Protein 2Z14 (pdb70)

Nearest PDB structures (foldseek):
  2z14-assembly1_A  TM=1.009E+00  e=7.536E-21  Homo sapiens
  2z13-assembly1_A  TM=1.008E+00  e=6.159E-20  Homo sapiens
  6u42-assembly1_6T  TM=8.261E-01  e=2.911E-09  Chlamydomonas reinhardtii
  6u42-assembly1_6Y  TM=8.243E-01  e=5.763E-09  Chlamydomonas reinhardtii
  8glv-assembly1_PF  TM=8.248E-01  e=6.073E-09  Chlamydomonas reinhardtii

Radius of gyration: 15.72 Å; Cα contacts (8 Å, |Δi|>4): 207; chains: 1; bounding box: 54×33×42 Å

Structure (mmCIF, N/CA/C/O backbone):
data_2Z14
#
_entry.id   2Z14
#
_cell.length_a   95.455
_cell.length_b   35.279
_cell.length_c   39.150
_cell.angle_alpha   90.00
_cell.angle_beta   112.64
_cell.angle_gamma   90.00
#
_symmetry.space_group_name_H-M   'C 1 2 1'
#
loop_
_entity.id
_entity.type
_entity.pdbx_description
1 polymer 'EF-hand domain-containing family member C2'
2 water water
#
loop_
_atom_site.group_PDB
_atom_site.id
_atom_site.type_symbol
_atom_site.label_atom_id
_atom_site.label_alt_id
_atom_site.label_comp_id
_atom_site.label_asym_id
_atom_site.label_entity_id
_atom_site.label_seq_id
_atom_site.pdbx_PDB_ins_code
_atom_site.Cartn_x
_atom_site.Cartn_y
_atom_site.Cartn_z
_atom_site.occupancy
_atom_site.B_iso_or_equiv
_atom_site.auth_seq_id
_atom_site.auth_comp_id
_atom_site.auth_asym_id
_atom_site.auth_atom_id
_atom_site.pdbx_PDB_model_num
ATOM 1 N N . SER A 1 6 ? -6.038 3.544 3.769 1.00 21.60 6 SER A N 1
ATOM 2 C CA . SER A 1 6 ? -4.981 3.826 4.783 1.00 21.04 6 SER A CA 1
ATOM 3 C C . SER A 1 6 ? -5.014 2.784 5.894 1.00 20.23 6 SER A C 1
ATOM 4 O O . SER A 1 6 ? -6.024 2.104 6.082 1.00 19.82 6 SER A O 1
ATOM 7 N N . GLY A 1 7 ? -3.907 2.660 6.622 1.00 18.08 7 GLY A N 1
ATOM 8 C CA . GLY A 1 7 ? -3.837 1.701 7.713 1.00 16.08 7 GLY A CA 1
ATOM 9 C C . GLY A 1 7 ? -2.922 0.517 7.453 1.00 14.45 7 GLY A C 1
ATOM 10 O O . GLY A 1 7 ? -2.716 -0.315 8.337 1.00 13.95 7 GLY A O 1
ATOM 11 N N . TRP A 1 8 ? -2.369 0.437 6.248 1.00 13.17 8 TRP A N 1
ATOM 12 C CA . TRP A 1 8 ? -1.481 -0.664 5.886 1.00 12.72 8 TRP A CA 1
ATOM 13 C C . TRP A 1 8 ? -0.251 -0.745 6.783 1.00 11.39 8 TRP A C 1
ATOM 14 O O . TRP A 1 8 ? 0.372 0.271 7.092 1.00 12.37 8 TRP A O 1
ATOM 25 N N . VAL A 1 9 ? 0.093 -1.963 7.191 1.00 9.27 9 VAL A N 1
ATOM 26 C CA . VAL A 1 9 ? 1.244 -2.186 8.057 1.00 8.89 9 VAL A CA 1
ATOM 27 C C . VAL A 1 9 ? 2.538 -2.244 7.260 1.00 8.44 9 VAL A C 1
ATOM 28 O O . VAL A 1 9 ? 2.724 -3.116 6.413 1.00 8.08 9 VAL A O 1
ATOM 32 N N . ALA A 1 10 ? 3.432 -1.307 7.541 1.00 7.32 10 ALA A N 1
ATOM 33 C CA . ALA A 1 10 ? 4.714 -1.255 6.864 1.00 8.57 10 ALA A CA 1
ATOM 34 C C . ALA A 1 10 ? 5.744 -0.667 7.807 1.00 9.03 10 ALA A C 1
ATOM 35 O O . ALA A 1 10 ? 5.501 0.355 8.451 1.00 12.96 10 ALA A O 1
ATOM 37 N N . PHE A 1 11 ? 6.888 -1.331 7.905 1.00 8.88 11 PHE A N 1
ATOM 38 C CA . PHE A 1 11 ? 7.969 -0.857 8.756 1.00 8.12 11 PHE A CA 1
ATOM 39 C C . PHE A 1 11 ? 9.088 -0.466 7.803 1.00 8.41 11 PHE A C 1
ATOM 40 O O . PHE A 1 11 ? 10.170 -1.054 7.789 1.00 7.93 11 PHE A O 1
ATOM 48 N N . ASP A 1 12 ? 8.782 0.546 6.998 1.00 8.80 12 ASP A N 1
ATOM 49 C CA . ASP A 1 12 ? 9.676 1.065 5.977 1.00 11.49 12 ASP A CA 1
ATOM 50 C C . ASP A 1 12 ? 10.413 2.326 6.405 1.00 11.05 12 ASP A C 1
ATOM 51 O O . ASP A 1 12 ? 10.986 3.028 5.573 1.00 13.36 12 ASP A O 1
ATOM 56 N N . LYS A 1 13 ? 10.399 2.610 7.700 1.00 9.64 13 LYS A N 1
ATOM 57 C CA . LYS A 1 13 ? 11.079 3.783 8.227 1.00 9.66 13 LYS A CA 1
ATOM 58 C C . LYS A 1 13 ? 11.866 3.398 9.475 1.00 7.39 13 LYS A C 1
ATOM 59 O O . LYS A 1 13 ? 11.961 4.163 10.433 1.00 7.24 13 LYS A O 1
ATOM 65 N N . GLN A 1 14 ? 12.435 2.198 9.453 1.00 5.96 14 GLN A N 1
ATOM 66 C CA . GLN A 1 14 ? 13.210 1.728 10.589 1.00 4.12 14 GLN A CA 1
ATOM 67 C C . GLN A 1 14 ? 14.476 2.556 10.747 1.00 4.90 14 GLN A C 1
ATOM 68 O O . GLN A 1 14 ? 15.054 3.038 9.772 1.00 7.38 14 GLN A O 1
ATOM 74 N N . VAL A 1 15 ? 14.898 2.723 11.991 1.00 5.26 15 VAL A N 1
ATOM 75 C CA . VAL A 1 15 ? 16.074 3.517 12.294 1.00 6.33 15 VAL A CA 1
ATOM 76 C C . VAL A 1 15 ? 17.348 3.021 11.615 1.00 6.90 15 VAL A C 1
ATOM 77 O O . VAL A 1 15 ? 17.519 1.824 11.374 1.00 6.55 15 VAL A O 1
ATOM 81 N N . LEU A 1 16 ? 18.226 3.963 11.285 1.00 3.75 16 LEU A N 1
ATOM 82 C CA . LEU A 1 16 ? 19.520 3.642 10.696 1.00 5.58 16 LEU A CA 1
ATOM 83 C C . LEU A 1 16 ? 20.463 3.789 11.880 1.00 5.22 16 LEU A C 1
ATOM 84 O O . LEU A 1 16 ? 20.278 4.678 12.713 1.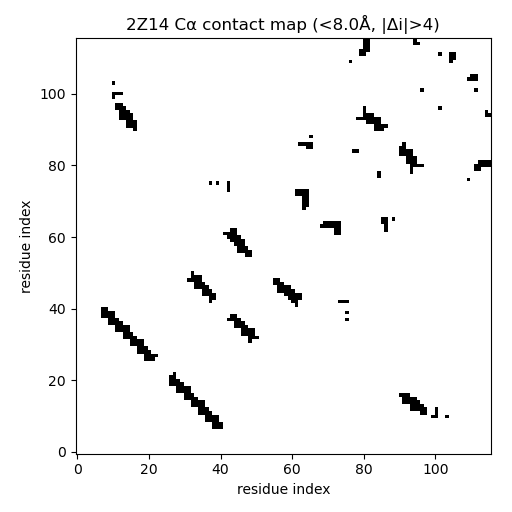00 8.73 16 LEU A O 1
ATOM 89 N N . SER A 1 17 ? 21.467 2.929 11.973 1.00 4.58 17 SER A N 1
ATOM 90 C CA . SER A 1 17 ? 22.379 3.007 13.105 1.00 6.10 17 SER A CA 1
ATOM 91 C C . SER A 1 17 ? 23.834 3.134 12.700 1.00 5.71 17 SER A C 1
ATOM 92 O O . SER A 1 17 ? 24.311 2.426 11.818 1.00 6.97 17 SER A O 1
ATOM 95 N N . PHE A 1 18 ? 24.533 4.050 13.361 1.00 5.43 18 PHE A N 1
ATOM 96 C CA . PHE A 1 18 ? 25.940 4.280 13.082 1.00 4.63 18 PHE A CA 1
ATOM 97 C C . PHE A 1 18 ? 26.762 4.120 14.347 1.00 5.16 18 PHE A C 1
ATOM 98 O O . PHE A 1 18 ? 26.356 4.554 15.424 1.00 7.17 18 PHE A O 1
ATOM 106 N N . ASP A 1 19 ? 27.918 3.485 14.212 1.00 3.73 19 ASP A N 1
ATOM 107 C CA . ASP A 1 19 ? 28.812 3.293 15.340 1.00 4.62 19 ASP A CA 1
ATOM 108 C C . ASP A 1 19 ? 29.776 4.467 15.316 1.00 4.02 19 ASP A C 1
ATOM 109 O O . ASP A 1 19 ? 30.373 4.765 14.282 1.00 6.21 19 ASP A O 1
ATOM 114 N N . ALA A 1 20 ? 29.917 5.142 16.448 1.00 4.67 20 ALA A N 1
ATOM 115 C CA . ALA A 1 20 ? 30.803 6.290 16.523 1.00 3.83 20 ALA A CA 1
ATOM 116 C C . ALA A 1 20 ? 31.570 6.305 17.831 1.00 4.50 20 ALA A C 1
ATOM 117 O O . ALA A 1 20 ? 31.277 5.541 18.752 1.00 5.88 20 ALA A O 1
ATOM 119 N N . TYR A 1 21 ? 32.565 7.178 17.900 1.00 5.96 21 TYR A N 1
ATOM 120 C CA . TYR A 1 21 ? 33.356 7.319 19.111 1.00 5.52 21 TYR A CA 1
ATOM 121 C C . TYR A 1 21 ? 33.764 8.768 19.232 1.00 6.00 21 TYR A C 1
ATOM 122 O O . TYR A 1 21 ? 33.636 9.548 18.292 1.00 4.60 21 TYR A O 1
ATOM 131 N N . LEU A 1 22 ? 34.224 9.133 20.414 1.00 7.33 22 LEU A N 1
ATOM 132 C CA . LEU A 1 22 ? 34.704 10.480 20.643 1.00 7.53 22 LEU A CA 1
ATOM 133 C C . LEU A 1 22 ? 35.699 10.366 21.769 1.00 7.99 22 LEU A C 1
ATOM 134 O O . LEU A 1 22 ? 35.698 9.387 22.517 1.00 8.41 22 LEU A O 1
ATOM 139 N N . GLU A 1 23 ? 36.582 11.343 21.860 1.00 7.69 23 GLU A N 1
ATOM 140 C CA . GLU A 1 23 ? 37.549 11.341 22.928 1.00 7.58 23 GLU A CA 1
ATOM 141 C C . GLU A 1 23 ? 37.095 12.393 23.913 1.00 7.77 23 GLU A C 1
ATOM 142 O O . GLU A 1 23 ? 36.800 13.528 23.532 1.00 8.84 23 GLU A O 1
ATOM 148 N N . GLU A 1 24 ? 36.986 11.997 25.172 1.00 6.22 24 GLU A N 1
ATOM 149 C CA . GLU A 1 24 ? 36.626 12.929 26.221 1.00 7.75 24 GLU A CA 1
ATOM 150 C C . GLU A 1 24 ? 38.002 13.436 26.626 1.00 8.88 24 GLU A C 1
ATOM 151 O O . GLU A 1 24 ? 38.791 12.712 27.231 1.00 7.77 24 GLU A O 1
ATOM 157 N N . GLU A 1 25 ? 38.296 14.669 26.240 1.00 9.22 25 GLU A N 1
ATOM 158 C CA . GLU A 1 25 ? 39.592 15.270 26.505 1.00 10.89 25 GLU A CA 1
ATOM 159 C C . GLU A 1 25 ? 39.529 16.292 27.624 1.00 12.97 25 GLU A C 1
ATOM 160 O O . GLU A 1 25 ? 38.949 17.367 27.467 1.00 13.58 25 GLU A O 1
ATOM 166 N N . VAL A 1 26 ? 40.135 15.944 28.754 1.00 12.70 26 VAL A N 1
ATOM 167 C CA . VAL A 1 26 ? 40.149 16.815 29.919 1.00 14.17 26 VAL A CA 1
ATOM 168 C C . VAL A 1 26 ? 41.468 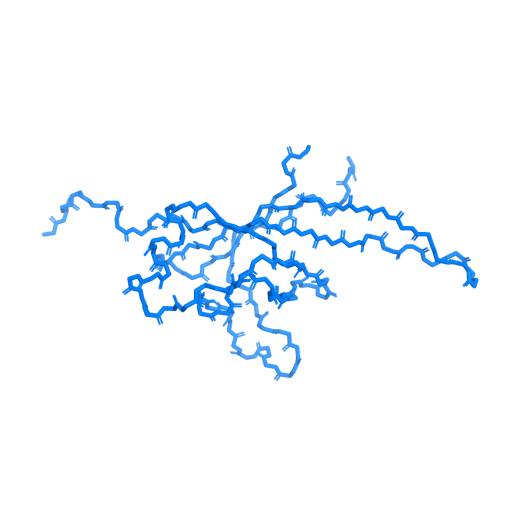17.573 30.019 1.00 15.73 26 VAL A C 1
ATOM 169 O O . VAL A 1 26 ? 42.543 16.979 30.141 1.00 14.73 26 VAL A O 1
ATOM 173 N N . LEU A 1 27 ? 41.372 18.896 29.958 1.00 17.36 27 LEU A N 1
ATOM 174 C CA . LEU A 1 27 ? 42.542 19.755 30.033 1.00 19.41 27 LEU A CA 1
ATOM 175 C C . LEU A 1 27 ? 42.885 20.068 31.482 1.00 20.46 27 LEU A C 1
ATOM 176 O O . LEU A 1 27 ? 42.148 20.778 32.165 1.00 21.16 27 LEU A O 1
ATOM 181 N N . ASP A 1 28 ? 44.002 19.516 31.946 1.00 21.40 28 ASP A N 1
ATOM 182 C CA . ASP A 1 28 ? 44.478 19.732 33.307 1.00 21.96 28 ASP A CA 1
ATOM 183 C C . ASP A 1 28 ? 45.717 20.613 33.192 1.00 21.76 28 ASP A C 1
ATOM 184 O O . ASP A 1 28 ? 46.830 20.112 33.027 1.00 21.08 28 ASP A O 1
ATOM 189 N N . LYS A 1 29 ? 45.511 21.925 33.271 1.00 21.40 29 LYS A N 1
ATOM 190 C CA . LYS A 1 29 ? 46.598 22.891 33.145 1.00 19.61 29 LYS A CA 1
ATOM 191 C C . LYS A 1 29 ? 47.108 22.861 31.706 1.00 19.19 29 LYS A C 1
ATOM 192 O O . LYS A 1 29 ? 46.386 23.245 30.785 1.00 19.68 29 LYS A O 1
ATOM 198 N N . SER A 1 30 ? 48.340 22.405 31.500 1.00 15.90 30 SER A N 1
ATOM 199 C CA . SER A 1 30 ? 48.886 22.342 30.148 1.00 16.29 30 SER A CA 1
ATOM 200 C C . SER A 1 30 ? 48.808 20.920 29.603 1.00 15.50 30 SER A C 1
ATOM 201 O O . SER A 1 30 ? 49.079 20.681 28.427 1.00 16.57 30 SER A O 1
ATOM 204 N N . GLN A 1 31 ? 48.435 19.981 30.465 1.00 15.02 31 GLN A N 1
ATOM 205 C CA . GLN A 1 31 ? 48.337 18.580 30.073 1.00 15.06 31 GLN A CA 1
ATOM 206 C C . GLN A 1 31 ? 46.914 18.163 29.730 1.00 13.80 31 GLN A C 1
ATOM 207 O O . GLN A 1 31 ? 45.965 18.516 30.430 1.00 15.09 31 GLN A O 1
ATOM 213 N N . THR A 1 32 ? 46.768 17.414 28.643 1.00 11.75 32 THR A N 1
ATOM 214 C CA . THR A 1 32 ? 45.457 16.930 28.244 1.00 9.92 32 THR A CA 1
ATOM 215 C C . THR A 1 32 ? 45.425 15.412 28.316 1.00 9.99 32 THR A C 1
ATOM 216 O O . THR A 1 32 ? 46.205 14.728 27.652 1.00 9.70 32 THR A O 1
ATOM 220 N N . ASN A 1 33 ? 44.535 14.897 29.154 1.00 9.96 33 ASN A N 1
ATOM 221 C CA . ASN A 1 33 ? 44.359 13.464 29.305 1.00 9.13 33 ASN A CA 1
ATOM 222 C C . ASN A 1 33 ? 43.065 13.149 28.576 1.00 8.16 33 ASN A C 1
ATOM 223 O O . ASN A 1 33 ? 42.251 14.042 28.344 1.00 8.96 33 ASN A O 1
ATOM 228 N N . TYR A 1 34 ? 42.867 11.892 28.208 1.00 6.48 34 TYR A N 1
ATOM 229 C CA . TYR A 1 34 ? 41.658 11.544 27.485 1.00 5.50 34 TYR A CA 1
ATOM 230 C C . TYR A 1 34 ? 41.284 10.084 27.649 1.00 5.19 34 TYR A C 1
ATOM 231 O O . TYR A 1 34 ? 42.077 9.259 28.106 1.00 5.82 34 TYR A O 1
ATOM 240 N N . ARG A 1 35 ? 40.053 9.780 27.269 1.00 4.28 35 ARG A N 1
ATOM 241 C CA . ARG A 1 35 ? 39.568 8.416 27.272 1.00 5.87 35 ARG A CA 1
ATOM 242 C C . ARG A 1 35 ? 38.662 8.344 26.057 1.00 6.31 35 ARG A C 1
ATOM 243 O O . ARG A 1 35 ? 38.174 9.372 25.580 1.00 6.92 35 ARG A O 1
ATOM 251 N N . ILE A 1 36 ? 38.472 7.147 25.524 1.00 4.56 36 ILE A N 1
ATOM 252 C CA . ILE A 1 36 ? 37.621 6.987 24.354 1.00 4.79 36 ILE A CA 1
ATOM 253 C C . ILE A 1 36 ? 36.265 6.459 24.793 1.00 5.43 36 ILE A C 1
ATOM 254 O O . ILE A 1 36 ? 36.179 5.553 25.621 1.00 6.15 36 ILE A O 1
ATOM 259 N N . ARG A 1 37 ? 35.207 7.048 24.252 1.00 4.08 37 ARG A N 1
ATOM 260 C CA . ARG A 1 37 ? 33.859 6.618 24.582 1.00 5.28 37 ARG A CA 1
ATOM 261 C C . ARG A 1 37 ? 33.165 6.238 23.286 1.00 4.43 37 ARG A C 1
ATOM 262 O O . ARG A 1 37 ? 33.284 6.938 22.277 1.00 6.00 37 ARG A O 1
ATOM 270 N N . TYR A 1 38 ? 32.459 5.114 23.317 1.00 5.93 38 TYR A N 1
ATOM 271 C CA . TYR A 1 38 ? 31.786 4.593 22.138 1.00 6.27 38 TYR A CA 1
ATOM 272 C C . TYR A 1 38 ? 30.282 4.770 22.180 1.00 6.52 38 TYR A C 1
ATOM 273 O O . TYR A 1 38 ? 29.627 4.469 23.183 1.00 7.26 38 TYR A O 1
ATOM 282 N N . TYR A 1 39 ? 29.738 5.249 21.068 1.00 5.09 39 TYR A N 1
ATOM 283 C CA . TYR A 1 39 ? 28.315 5.503 20.969 1.00 4.60 39 TYR A CA 1
ATOM 284 C C . TYR A 1 39 ? 27.655 4.895 19.750 1.00 6.81 39 TYR A C 1
ATOM 285 O O . TYR A 1 39 ? 28.299 4.602 18.742 1.00 6.81 39 TYR A O 1
ATOM 294 N N . LYS A 1 40 ? 26.349 4.711 19.871 1.00 6.25 40 LYS A N 1
ATOM 295 C CA . LYS A 1 40 ? 25.534 4.225 18.777 1.00 6.33 40 LYS A CA 1
ATOM 296 C C . LYS A 1 40 ? 24.667 5.433 18.436 1.00 6.30 40 LYS A C 1
ATOM 297 O O . LYS A 1 40 ? 24.000 5.997 19.310 1.00 6.26 40 LYS A O 1
ATOM 303 N N . ILE A 1 41 ? 24.712 5.863 17.181 1.00 4.25 41 ILE A N 1
ATOM 304 C CA . ILE A 1 41 ? 23.907 6.993 16.748 1.00 4.20 41 ILE A CA 1
ATOM 305 C C . ILE A 1 41 ? 22.758 6.446 15.920 1.00 4.84 41 ILE A C 1
ATOM 306 O O . ILE A 1 41 ? 22.967 5.717 14.947 1.00 4.99 41 ILE A O 1
ATOM 311 N N . TYR A 1 42 ? 21.542 6.791 16.321 1.00 3.52 42 TYR A N 1
ATOM 312 C CA . TYR A 1 42 ? 20.349 6.349 15.613 1.00 5.49 42 TYR A CA 1
ATOM 313 C C . TYR A 1 42 ? 19.755 7.509 14.826 1.00 4.20 42 TYR A C 1
ATOM 314 O O . TYR A 1 42 ? 19.620 8.612 15.356 1.00 4.72 42 TYR A O 1
ATOM 323 N N . PHE A 1 43 ? 19.410 7.267 13.564 1.00 2.08 43 PHE A N 1
ATOM 324 C CA . PHE A 1 43 ? 18.760 8.290 12.755 1.00 4.10 43 PHE A CA 1
ATOM 325 C C . PHE A 1 43 ? 17.401 7.723 12.339 1.00 4.45 43 PHE A C 1
ATOM 326 O O . PHE A 1 43 ? 17.324 6.640 11.751 1.00 5.03 43 PHE A O 1
ATOM 334 N N . TYR A 1 44 ? 16.336 8.456 12.650 1.00 3.13 44 TYR A N 1
ATOM 335 C CA . TYR A 1 44 ? 14.976 8.025 12.334 1.00 4.65 44 TYR A CA 1
ATOM 336 C C . TYR A 1 44 ? 14.442 8.707 11.076 1.00 3.94 44 TYR A C 1
ATOM 337 O O . TYR A 1 44 ? 14.111 9.889 11.102 1.00 4.86 44 TYR A O 1
ATOM 346 N N . PRO A 1 45 ? 14.327 7.962 9.965 1.00 6.32 45 PRO A N 1
ATOM 347 C CA . PRO A 1 45 ? 13.830 8.535 8.706 1.00 7.68 45 PRO A CA 1
ATOM 348 C C . PRO A 1 45 ? 12.409 9.099 8.728 1.00 9.84 45 PRO A C 1
ATOM 349 O O . PRO A 1 45 ? 12.064 9.956 7.915 1.00 11.10 45 PRO A O 1
ATOM 353 N N . GLU A 1 46 ? 11.578 8.613 9.641 1.00 10.29 46 GLU A N 1
ATOM 354 C CA . GLU A 1 46 ? 10.199 9.081 9.706 1.00 12.10 46 GLU A CA 1
ATOM 355 C C . GLU A 1 46 ? 10.066 10.566 10.025 1.00 10.65 46 GLU A C 1
ATOM 356 O O . GLU A 1 46 ? 9.272 11.271 9.400 1.00 11.87 46 GLU A O 1
ATOM 362 N N . ASP A 1 47 ? 10.848 11.041 10.988 1.00 9.68 47 ASP A N 1
ATOM 363 C CA . ASP A 1 47 ? 10.782 12.441 11.391 1.00 8.76 47 ASP A CA 1
ATOM 364 C C . ASP A 1 47 ? 12.137 13.141 11.430 1.00 6.94 47 ASP A C 1
ATOM 365 O O . ASP A 1 47 ? 12.249 14.250 11.953 1.00 7.07 47 ASP A O 1
ATOM 370 N N . ASP A 1 48 ? 13.156 12.490 10.877 1.00 6.25 48 ASP A N 1
ATOM 371 C CA . ASP A 1 48 ? 14.504 13.046 10.833 1.00 7.24 48 ASP A CA 1
ATOM 372 C C . ASP A 1 48 ? 15.074 13.386 12.203 1.00 5.74 48 ASP A C 1
ATOM 373 O O . ASP A 1 48 ? 15.805 14.366 12.357 1.00 8.87 48 ASP A O 1
ATOM 378 N N . THR A 1 49 ? 14.738 12.576 13.199 1.00 4.03 49 THR A N 1
ATOM 379 C CA . THR A 1 49 ? 15.249 12.791 14.544 1.00 4.37 49 THR A CA 1
ATOM 380 C C . THR A 1 49 ? 16.482 11.919 14.750 1.00 4.21 49 THR A C 1
ATOM 381 O O . THR A 1 49 ? 16.702 10.949 14.022 1.00 4.93 49 THR A O 1
ATOM 385 N N . ILE A 1 50 ? 17.285 12.280 15.741 1.00 3.33 50 ILE A N 1
ATOM 386 C CA . ILE A 1 50 ? 18.513 11.564 16.048 1.00 3.50 50 ILE A CA 1
ATOM 387 C C . ILE A 1 50 ? 18.542 11.248 17.529 1.00 4.29 50 ILE A C 1
ATOM 388 O O . ILE A 1 50 ? 17.992 11.990 18.337 1.00 2.98 50 ILE A O 1
ATOM 393 N N . GLN A 1 51 ? 19.180 10.138 17.874 1.00 4.73 51 GLN A N 1
ATOM 394 C CA . GLN A 1 51 ? 19.305 9.733 19.263 1.00 4.82 51 GLN A CA 1
ATOM 395 C C . GLN A 1 51 ? 20.686 9.112 19.408 1.00 4.74 51 GLN A C 1
ATOM 396 O O . GLN A 1 51 ? 21.180 8.467 18.487 1.00 4.62 51 GLN A O 1
ATOM 402 N N . VAL A 1 52 ? 21.322 9.332 20.552 1.00 3.22 52 VAL A N 1
ATOM 403 C CA . VAL A 1 52 ? 22.657 8.801 20.783 1.00 3.86 52 VAL A CA 1
ATOM 404 C C . VAL A 1 52 ? 22.710 8.103 22.131 1.00 5.25 52 VAL A C 1
ATOM 405 O O . VAL A 1 52 ? 22.189 8.616 23.122 1.00 5.95 52 VAL A O 1
ATOM 409 N N . ASN A 1 53 ? 23.331 6.932 22.174 1.00 6.78 53 ASN A N 1
ATOM 410 C CA . ASN A 1 53 ? 23.441 6.212 23.433 1.00 6.97 53 ASN A CA 1
ATOM 411 C C . ASN A 1 53 ? 24.782 5.498 23.520 1.00 7.19 53 ASN A C 1
ATOM 412 O O . ASN A 1 53 ? 25.331 5.062 22.511 1.00 8.49 53 ASN A O 1
ATOM 417 N N . GLU A 1 54 ? 25.304 5.404 24.737 1.00 5.79 54 GLU A N 1
ATOM 418 C CA . GLU A 1 54 ? 26.577 4.746 25.009 1.00 7.51 54 GLU A CA 1
ATOM 419 C C . GLU A 1 54 ? 26.254 3.328 25.490 1.00 9.35 54 GLU A C 1
ATOM 420 O O . GLU A 1 54 ? 25.861 3.131 26.636 1.00 9.91 54 GLU A O 1
ATOM 426 N N . PRO A 1 55 ? 26.404 2.323 24.608 1.00 11.23 55 PRO A N 1
ATOM 427 C CA . PRO A 1 55 ? 26.127 0.913 24.917 1.00 14.39 55 PRO A CA 1
ATOM 428 C C . PRO A 1 55 ? 26.697 0.394 26.235 1.00 16.50 55 PRO A C 1
ATOM 429 O O . PRO A 1 55 ? 26.043 -0.381 26.935 1.00 16.02 55 PRO A O 1
ATOM 433 N N . GLU A 1 56 ? 27.914 0.813 26.561 1.00 18.49 56 GLU A N 1
ATOM 434 C CA . GLU A 1 56 ? 28.569 0.389 27.794 1.00 22.06 56 GLU A CA 1
ATOM 435 C C . GLU A 1 56 ? 27.705 0.743 28.999 1.00 22.89 56 GLU A C 1
ATOM 436 O O . GLU A 1 56 ? 27.007 1.758 28.990 1.00 23.75 56 GLU A O 1
ATOM 442 N N . LEU A 1 62 ? 24.930 9.160 38.194 1.00 22.27 62 LEU A N 1
ATOM 443 C CA . LEU A 1 62 ? 25.453 10.509 38.017 1.00 20.66 62 LEU A CA 1
ATOM 444 C C . LEU A 1 62 ? 26.329 10.623 36.775 1.00 19.82 62 LEU A C 1
ATOM 445 O O . LEU A 1 62 ? 26.728 11.720 36.391 1.00 20.38 62 LEU A O 1
ATOM 450 N N . LEU A 1 63 ? 26.626 9.489 36.148 1.00 18.66 63 LEU A N 1
ATOM 451 C CA . LEU A 1 63 ? 27.462 9.468 34.951 1.00 17.35 63 LEU A CA 1
ATOM 452 C C . LEU A 1 63 ? 26.930 10.432 33.891 1.00 14.77 63 LEU A C 1
ATOM 453 O O . LEU A 1 63 ? 25.768 10.348 33.501 1.00 14.54 63 LEU A O 1
ATOM 458 N N . GLN A 1 64 ? 27.780 11.345 33.429 1.00 12.48 64 GLN A N 1
ATOM 459 C CA . GLN A 1 64 ? 27.370 12.314 32.415 1.00 11.63 64 GLN A CA 1
ATOM 460 C C . GLN A 1 64 ? 27.854 11.947 31.020 1.00 9.43 64 GLN A C 1
ATOM 461 O O . GLN A 1 64 ? 28.816 11.198 30.865 1.00 9.50 64 GLN A O 1
ATOM 467 N N . GLY A 1 65 ? 27.168 12.491 30.017 1.00 7.86 65 GLY A N 1
ATOM 468 C CA . GLY A 1 65 ? 27.524 12.273 28.626 1.00 7.52 65 GLY A CA 1
ATOM 469 C C . GLY A 1 65 ? 27.229 10.917 28.017 1.00 7.00 65 GLY A C 1
ATOM 470 O O . GLY A 1 65 ? 27.819 10.561 26.994 1.00 8.71 65 GLY A O 1
ATOM 471 N N . THR A 1 66 ? 26.308 10.166 28.613 1.00 6.16 66 THR A N 1
ATOM 472 C CA . THR A 1 66 ? 25.985 8.838 28.101 1.00 5.23 66 THR A CA 1
ATOM 473 C C . THR A 1 66 ? 24.881 8.801 27.052 1.00 5.93 66 THR A C 1
ATOM 474 O O . THR A 1 66 ? 24.686 7.777 26.397 1.00 7.28 66 THR A O 1
ATOM 478 N N . SER A 1 67 ? 24.157 9.902 26.881 1.00 6.55 67 SER A N 1
ATOM 479 C CA . SER A 1 67 ? 23.071 9.887 25.916 1.00 6.08 67 SER A CA 1
ATOM 480 C C . SER A 1 67 ? 22.575 11.250 25.468 1.00 5.82 67 SER A C 1
ATOM 481 O O . SER A 1 67 ? 22.777 12.260 26.138 1.00 6.57 67 SER A O 1
ATOM 484 N N . ILE A 1 68 ? 21.927 11.242 24.309 1.00 4.36 68 ILE A N 1
ATOM 485 C CA . ILE A 1 68 ? 21.299 12.418 23.725 1.00 3.98 68 ILE A CA 1
ATOM 486 C C . ILE A 1 68 ? 19.920 11.897 23.339 1.00 3.74 68 ILE A C 1
ATOM 487 O O . ILE A 1 68 ? 19.798 1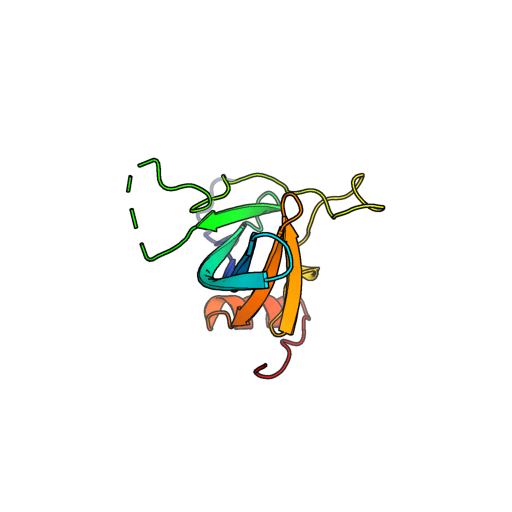0.880 22.650 1.00 3.69 68 ILE A O 1
ATOM 492 N N . ARG A 1 69 ? 18.884 12.578 23.813 1.00 3.73 69 ARG A N 1
ATOM 493 C CA . ARG A 1 69 ? 17.510 12.166 23.556 1.00 4.07 69 ARG A CA 1
ATOM 494 C C . ARG A 1 69 ? 17.113 12.279 22.093 1.00 3.64 69 ARG A C 1
ATOM 495 O O . ARG A 1 69 ? 17.739 13.004 21.320 1.00 4.05 69 ARG A O 1
ATOM 503 N N . ARG A 1 70 ? 16.066 11.553 21.720 1.00 4.91 70 ARG A N 1
ATOM 504 C CA . ARG A 1 70 ? 15.578 11.583 20.351 1.00 4.98 70 ARG A CA 1
ATOM 505 C C . ARG A 1 70 ? 14.963 12.943 20.019 1.00 5.74 70 ARG A C 1
ATOM 506 O O . ARG A 1 70 ? 14.006 13.383 20.660 1.00 7.08 70 ARG A O 1
ATOM 514 N N . HIS A 1 71 ? 15.538 13.612 19.025 1.00 5.14 71 HIS A N 1
ATOM 515 C CA . HIS A 1 71 ? 15.049 14.909 18.569 1.00 4.83 71 HIS A CA 1
ATOM 516 C C . HIS A 1 71 ? 15.833 15.338 17.336 1.00 4.36 71 HIS A C 1
ATOM 517 O O . HIS A 1 71 ? 16.862 14.744 17.019 1.00 5.80 71 HIS A O 1
ATOM 524 N N . ARG A 1 72 ? 15.342 16.349 16.623 1.00 5.91 72 ARG A N 1
ATOM 525 C CA . ARG A 1 72 ? 16.069 16.832 15.453 1.00 5.08 72 ARG A CA 1
ATOM 526 C C . ARG A 1 72 ? 17.217 17.683 15.980 1.00 5.80 72 ARG A C 1
ATOM 527 O O . ARG A 1 72 ? 17.026 18.543 16.848 1.00 6.39 72 ARG A O 1
ATOM 535 N N . ILE A 1 73 ? 18.415 17.438 15.468 1.00 4.44 73 ILE A N 1
ATOM 536 C CA . ILE A 1 73 ? 19.583 18.168 15.930 1.00 3.15 73 ILE A CA 1
ATOM 537 C C . ILE A 1 73 ? 20.079 19.165 14.893 1.00 3.73 73 ILE A C 1
ATOM 538 O O . ILE A 1 73 ? 20.300 18.812 13.736 1.00 5.58 73 ILE A O 1
ATOM 543 N N . THR A 1 74 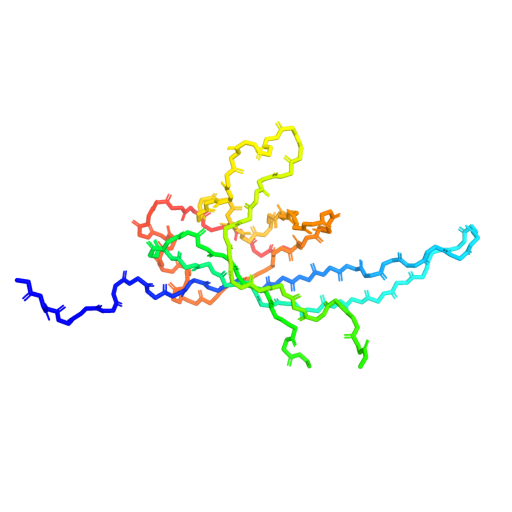? 20.243 20.416 15.307 1.00 2.79 74 THR A N 1
ATOM 544 C CA . THR A 1 74 ? 20.711 21.444 14.389 1.00 3.16 74 THR A CA 1
ATOM 545 C C . THR A 1 74 ? 22.155 21.231 13.957 1.00 3.90 74 THR A C 1
ATOM 546 O O . THR A 1 74 ? 22.973 20.696 14.710 1.00 5.13 74 THR A O 1
ATOM 550 N N . LEU A 1 75 ? 22.452 21.628 12.723 1.00 4.84 75 LEU A N 1
ATOM 551 C CA . LEU A 1 75 ? 23.814 21.530 12.218 1.00 4.47 75 LEU A CA 1
ATOM 552 C C . LEU A 1 75 ? 24.617 22.524 13.050 1.00 5.75 75 LEU A C 1
ATOM 553 O O . LEU A 1 75 ? 24.060 23.464 13.618 1.00 5.59 75 LEU A O 1
ATOM 558 N N . PRO A 1 76 ? 25.935 22.325 13.151 1.00 5.31 76 PRO A N 1
ATOM 559 C CA . PRO A 1 76 ? 26.715 23.275 13.946 1.00 6.27 76 PRO A CA 1
ATOM 560 C C . PRO A 1 76 ? 26.839 24.622 13.235 1.00 6.67 76 PRO A C 1
ATOM 561 O O . PRO A 1 76 ? 26.527 24.742 12.049 1.00 5.94 76 PRO A O 1
ATOM 565 N N . PRO A 1 77 ? 27.269 25.662 13.961 1.00 8.35 77 PRO A N 1
ATOM 566 C CA . PRO A 1 77 ? 27.417 26.975 13.332 1.00 8.12 77 PRO A CA 1
ATOM 567 C C . PRO A 1 77 ? 28.309 26.829 12.102 1.00 9.81 77 PRO A C 1
ATOM 568 O O . PRO A 1 77 ? 29.243 26.021 12.094 1.00 10.11 77 PRO A O 1
ATOM 572 N N . PRO A 1 78 ? 28.070 27.643 11.065 1.00 9.59 78 PRO A N 1
ATOM 573 C CA . PRO A 1 78 ? 27.045 28.686 10.959 1.00 10.46 78 PRO A CA 1
ATOM 574 C C . PRO A 1 78 ? 25.711 28.233 10.370 1.00 7.92 78 PRO A C 1
ATOM 575 O O . PRO A 1 78 ? 24.931 29.066 9.909 1.00 7.55 78 PRO A O 1
ATOM 579 N N . ASP A 1 79 ? 25.435 26.933 10.395 1.00 6.93 79 ASP A N 1
ATOM 580 C CA . ASP A 1 79 ? 24.200 26.417 9.805 1.00 6.61 79 ASP A CA 1
ATOM 581 C C . ASP A 1 79 ? 23.126 25.972 10.793 1.00 6.85 79 ASP A C 1
ATOM 582 O O . ASP A 1 79 ? 22.367 25.047 10.504 1.00 6.35 79 ASP A O 1
ATOM 587 N N . GLU A 1 80 ? 23.033 26.645 11.936 1.00 5.34 80 GLU A N 1
ATOM 588 C CA . GLU A 1 80 ? 22.053 26.262 12.947 1.00 5.72 80 GLU A CA 1
ATOM 589 C C . GLU A 1 80 ? 20.596 26.493 12.563 1.00 6.20 80 GLU A C 1
ATOM 590 O O . GLU A 1 80 ? 19.690 26.178 13.338 1.00 8.44 80 GLU A O 1
ATOM 596 N N . ASP A 1 81 ? 20.362 27.034 11.371 1.00 5.34 81 ASP A N 1
ATOM 597 C CA . ASP A 1 81 ? 18.997 27.254 10.903 1.00 7.37 81 ASP A CA 1
ATOM 598 C C . ASP A 1 81 ? 18.498 25.968 10.242 1.00 8.29 81 ASP A C 1
ATOM 599 O O . AS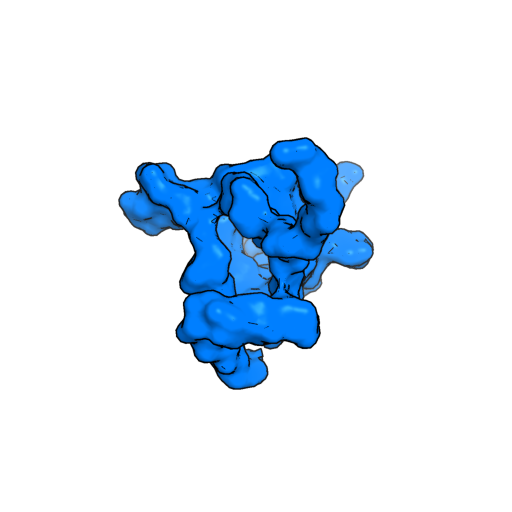P A 1 81 ? 17.320 25.847 9.898 1.00 10.06 81 ASP A O 1
ATOM 604 N N . GLN A 1 82 ? 19.409 25.009 10.083 1.00 7.16 82 GLN A N 1
ATOM 605 C CA . GLN A 1 82 ? 19.105 23.718 9.471 1.00 8.00 82 GLN A CA 1
ATOM 606 C C . GLN A 1 82 ? 19.351 22.559 10.424 1.00 6.58 82 GLN A C 1
ATOM 607 O O . GLN A 1 82 ? 20.098 22.682 11.393 1.00 7.43 82 GLN A O 1
ATOM 613 N N . PHE A 1 83 ? 18.746 21.420 10.104 1.00 7.00 83 PHE A N 1
ATOM 614 C CA . PHE A 1 83 ? 18.890 20.207 10.903 1.00 5.98 83 PHE A CA 1
ATOM 615 C C . PHE A 1 83 ? 19.683 19.145 10.150 1.00 6.46 83 PHE A C 1
ATOM 616 O O . PHE A 1 83 ? 19.770 19.164 8.923 1.00 5.99 83 PHE A O 1
ATOM 624 N N . TYR A 1 84 ? 20.254 18.214 10.900 1.00 6.23 84 TYR A N 1
ATOM 625 C CA . TYR A 1 84 ? 20.999 17.116 10.311 1.00 5.16 84 TYR A CA 1
ATOM 626 C C . TYR A 1 84 ? 20.028 16.231 9.539 1.00 4.84 84 TYR A C 1
ATOM 627 O O . TYR A 1 84 ? 18.892 16.024 9.973 1.00 5.25 84 TYR A O 1
ATOM 636 N N . THR A 1 85 ? 20.470 15.733 8.388 1.00 2.17 85 THR A N 1
ATOM 637 C CA . THR A 1 85 ? 19.658 14.837 7.569 1.00 3.10 85 THR A CA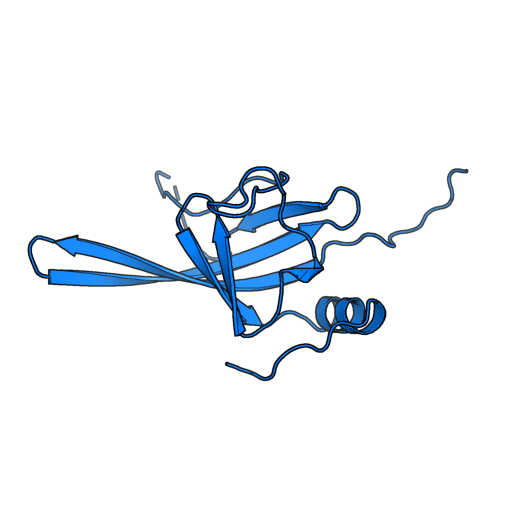 1
ATOM 638 C C . THR A 1 85 ? 20.416 13.522 7.457 1.00 3.07 85 THR A C 1
ATOM 639 O O . THR A 1 85 ? 21.580 13.438 7.843 1.00 3.17 85 THR A O 1
ATOM 643 N N . VAL A 1 86 ? 19.765 12.495 6.926 1.00 4.97 86 VAL A N 1
ATOM 644 C CA . VAL A 1 86 ? 20.414 11.198 6.793 1.00 5.19 86 VAL A CA 1
ATOM 645 C C . VAL A 1 86 ? 21.628 11.279 5.863 1.00 5.09 86 VAL A C 1
ATOM 646 O O . VAL A 1 86 ? 22.568 10.491 5.989 1.00 4.83 86 VAL A O 1
ATOM 650 N N . TYR A 1 87 ? 21.614 12.256 4.956 1.00 5.07 87 TYR A N 1
ATOM 651 C CA . TYR A 1 87 ? 22.700 12.448 3.996 1.00 4.76 87 TYR A CA 1
ATOM 652 C C . TYR A 1 87 ? 23.982 13.012 4.611 1.00 5.23 87 TYR A C 1
ATOM 653 O O . TYR A 1 87 ? 25.014 13.091 3.942 1.00 5.60 87 TYR A O 1
ATOM 662 N N . HIS A 1 88 ? 23.921 13.394 5.884 1.00 4.53 88 HIS A N 1
ATOM 663 C CA . HIS A 1 88 ? 25.094 13.926 6.576 1.00 4.96 88 HIS A CA 1
ATOM 664 C C . HIS A 1 88 ? 25.878 12.820 7.280 1.00 5.62 88 HIS A C 1
ATOM 665 O O . HIS A 1 88 ? 26.924 13.078 7.879 1.00 5.96 88 HIS A O 1
ATOM 672 N N . PHE A 1 89 ? 25.378 11.589 7.209 1.00 4.47 89 PHE A N 1
ATOM 673 C CA . PHE A 1 89 ? 26.036 10.478 7.885 1.00 4.62 89 PHE A CA 1
ATOM 674 C C . PHE A 1 89 ? 26.733 9.488 6.970 1.00 4.60 89 PHE A C 1
ATOM 675 O O . PHE A 1 89 ? 26.168 9.040 5.977 1.00 7.06 89 PHE A O 1
ATOM 683 N N . ASN A 1 90 ? 27.967 9.146 7.323 1.00 4.86 90 ASN A N 1
ATOM 684 C CA . ASN A 1 90 ? 28.736 8.185 6.551 1.00 4.10 90 ASN A CA 1
ATOM 685 C 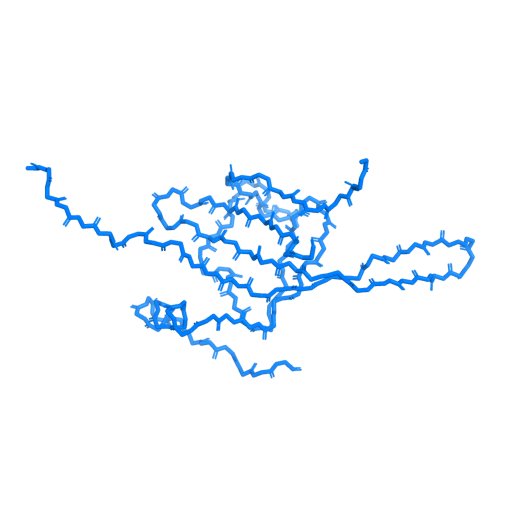C . ASN A 1 90 ? 29.925 7.726 7.378 1.00 4.80 90 ASN A C 1
ATOM 686 O O . ASN A 1 90 ? 30.303 8.369 8.362 1.00 4.84 90 ASN A O 1
ATOM 691 N N . VAL A 1 91 ? 30.498 6.596 6.992 1.00 4.41 91 VAL A N 1
ATOM 692 C CA . VAL A 1 91 ? 31.673 6.084 7.669 1.00 5.59 91 VAL A CA 1
ATOM 693 C C . VAL A 1 91 ? 32.789 7.069 7.326 1.00 5.62 91 VAL A C 1
ATOM 694 O O . VAL A 1 91 ? 32.884 7.528 6.187 1.00 6.41 91 VAL A O 1
ATOM 698 N N . GLY A 1 92 ? 33.616 7.416 8.307 1.00 5.43 92 GLY A N 1
ATOM 699 C CA . GLY A 1 92 ? 34.700 8.348 8.047 1.00 6.26 92 GLY A CA 1
ATOM 700 C C . GLY A 1 92 ? 34.263 9.800 8.009 1.00 5.99 92 GLY A C 1
ATOM 701 O O . GLY A 1 92 ? 34.978 10.658 7.491 1.00 8.35 92 GLY A O 1
ATOM 702 N N . THR A 1 93 ? 33.079 10.076 8.545 1.00 5.21 93 THR A N 1
ATOM 703 C CA . THR A 1 93 ? 32.559 11.437 8.590 1.00 6.37 93 THR A CA 1
ATOM 704 C C . THR A 1 93 ? 32.373 11.837 10.046 1.00 5.01 93 THR A C 1
ATOM 705 O O . THR A 1 93 ? 32.099 10.991 10.899 1.00 7.28 93 THR A O 1
ATOM 709 N N . GLU A 1 94 ? 32.538 13.123 10.336 1.00 4.92 94 GLU A N 1
ATOM 710 C CA . GLU A 1 94 ? 32.359 13.607 11.697 1.00 6.28 94 GLU A CA 1
ATOM 711 C C . GLU A 1 94 ? 31.068 14.402 11.770 1.00 6.38 94 GLU A C 1
ATOM 712 O O . GLU A 1 94 ? 30.695 15.086 10.816 1.00 7.13 94 GLU A O 1
ATOM 718 N N . VAL A 1 95 ? 30.371 14.283 12.892 1.00 5.30 95 VAL A N 1
ATOM 719 C CA . VAL A 1 95 ? 29.149 15.040 13.110 1.00 5.21 95 VAL A CA 1
ATOM 720 C C . VAL A 1 95 ? 29.318 15.711 14.463 1.00 6.30 95 VAL A C 1
ATOM 721 O O . VAL A 1 95 ? 30.006 15.189 15.348 1.00 7.46 95 VAL A O 1
ATOM 725 N N . VAL A 1 96 ? 28.701 16.875 14.621 1.00 5.70 96 VAL A N 1
ATOM 726 C CA . VAL A 1 96 ? 28.819 17.627 15.857 1.00 5.12 96 VAL A CA 1
ATOM 727 C C . VAL A 1 96 ? 27.464 17.837 16.508 1.00 5.55 96 VAL A C 1
ATOM 728 O O . VAL A 1 96 ? 26.575 18.447 15.918 1.00 4.17 96 VAL A O 1
ATOM 732 N N . PHE A 1 97 ? 27.317 17.313 17.721 1.00 3.77 97 PHE A N 1
ATOM 733 C CA . PHE A 1 97 ? 26.084 17.446 18.487 1.00 4.06 97 PHE A CA 1
ATOM 734 C C . PHE A 1 97 ? 26.426 18.185 19.782 1.00 4.84 97 PHE A C 1
ATOM 735 O O . PHE A 1 97 ? 27.319 17.768 20.523 1.00 4.04 97 PHE A O 1
ATOM 743 N N . TYR A 1 98 ? 25.717 19.276 20.053 1.00 4.30 98 TYR A N 1
ATOM 744 C CA . TYR A 1 98 ? 25.953 20.059 21.260 1.00 4.32 98 TYR A CA 1
ATOM 745 C C . TYR A 1 98 ? 27.430 20.356 21.499 1.00 4.72 98 TYR A C 1
ATOM 746 O O . TYR A 1 98 ? 27.934 20.238 22.620 1.00 6.62 98 TYR A O 1
ATOM 755 N N . GLY A 1 99 ? 28.119 20.738 20.427 1.00 5.20 99 GLY A N 1
ATOM 756 C CA . GLY A 1 99 ? 29.525 21.088 20.521 1.00 6.02 99 GLY A CA 1
ATOM 757 C C . GLY A 1 99 ? 30.525 19.951 20.575 1.00 5.89 99 GLY A C 1
ATOM 758 O O . GLY A 1 99 ? 31.733 20.194 20.548 1.00 7.45 99 GLY A O 1
ATOM 759 N N . ARG A 1 100 ? 30.043 18.715 20.653 1.00 5.53 100 ARG A N 1
ATOM 760 C CA . ARG A 1 100 ? 30.943 17.569 20.713 1.00 6.24 100 ARG A CA 1
ATOM 761 C C . ARG A 1 100 ? 31.046 16.858 19.370 1.00 5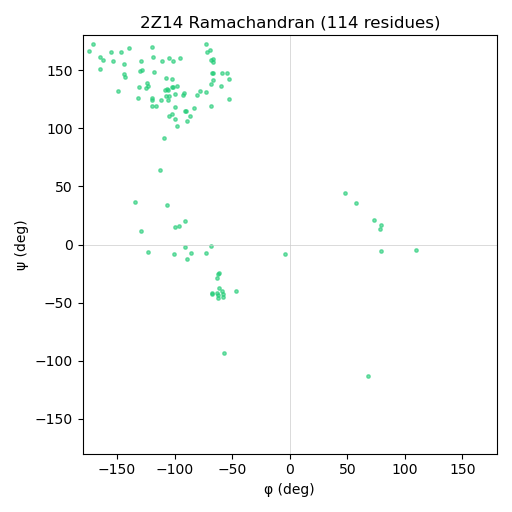.89 100 ARG A C 1
ATOM 762 O O . ARG A 1 100 ? 30.044 16.626 18.691 1.00 5.78 100 ARG A O 1
ATOM 770 N N . THR A 1 101 ? 32.274 16.519 18.997 1.00 6.52 101 THR A N 1
ATOM 771 C CA . THR A 1 101 ? 32.552 15.864 17.724 1.00 6.98 101 THR A CA 1
ATOM 772 C C . THR A 1 101 ? 32.527 14.341 17.782 1.00 6.48 101 THR A C 1
ATOM 773 O O . THR A 1 101 ? 33.359 13.718 18.445 1.00 8.41 101 THR A O 1
ATOM 777 N N . PHE A 1 102 ? 31.564 13.749 17.083 1.00 5.02 102 PHE A N 1
ATOM 778 C CA . PHE A 1 102 ? 31.438 12.298 17.028 1.00 5.14 102 PHE A CA 1
ATOM 779 C C . PHE A 1 102 ? 32.049 11.799 15.727 1.00 5.17 102 PHE A C 1
ATOM 780 O O . PHE A 1 102 ? 31.733 12.302 14.647 1.00 4.04 102 PHE A O 1
ATOM 788 N N . LYS A 1 103 ? 32.924 10.808 15.835 1.00 3.76 103 LYS A N 1
ATOM 789 C CA . LYS A 1 103 ? 33.578 10.231 14.667 1.00 4.23 103 LYS A CA 1
ATOM 790 C C . LYS A 1 103 ? 32.923 8.896 14.318 1.00 3.95 103 LYS A C 1
ATOM 791 O O . LYS A 1 103 ? 33.019 7.927 15.071 1.00 5.23 103 LYS A O 1
ATOM 797 N N . ILE A 1 104 ? 32.237 8.862 13.179 1.00 2.84 104 ILE A N 1
ATOM 798 C CA . ILE A 1 104 ? 31.551 7.652 12.730 1.00 2.76 104 ILE A CA 1
ATOM 799 C C . ILE A 1 104 ? 32.562 6.716 12.086 1.00 3.10 104 ILE A C 1
ATOM 800 O O . ILE A 1 104 ? 33.307 7.121 11.194 1.00 4.18 104 ILE A O 1
ATOM 805 N N . TYR A 1 105 ? 32.581 5.463 12.529 1.00 3.51 105 TYR A N 1
ATOM 806 C CA . TYR A 1 105 ? 33.534 4.502 11.993 1.00 4.02 105 TYR A CA 1
ATOM 807 C C . TYR A 1 105 ? 32.921 3.241 11.402 1.00 4.67 105 TYR A C 1
ATOM 808 O O . TYR A 1 105 ? 33.625 2.432 10.809 1.00 5.55 105 TYR A O 1
ATOM 817 N N . ASP A 1 106 ? 31.612 3.069 11.548 1.00 5.14 106 ASP A N 1
ATOM 818 C CA . ASP A 1 106 ? 30.972 1.882 10.998 1.00 5.29 106 ASP A CA 1
ATOM 819 C C . ASP A 1 106 ? 29.454 2.001 11.087 1.00 5.42 106 ASP A C 1
ATOM 820 O O . ASP A 1 106 ? 28.925 2.951 11.663 1.00 5.97 106 ASP A O 1
ATOM 825 N N . CYS A 1 107 ? 28.768 1.046 10.471 1.00 6.22 107 CYS A N 1
ATOM 826 C CA . CYS A 1 107 ? 27.311 0.974 10.493 1.00 6.36 107 CYS A CA 1
ATOM 827 C C . CYS A 1 107 ? 26.951 -0.433 10.027 1.00 6.48 107 CYS A C 1
ATOM 828 O O . CYS A 1 107 ? 27.711 -1.055 9.279 1.00 7.16 107 CYS A O 1
ATOM 831 N N . ASP A 1 108 ? 25.817 -0.954 10.483 1.00 6.33 108 ASP A N 1
ATOM 832 C CA . ASP A 1 108 ? 25.444 -2.313 10.107 1.00 5.28 108 ASP A CA 1
ATOM 833 C C . ASP A 1 108 ? 24.979 -2.485 8.665 1.00 5.43 108 ASP A C 1
ATOM 834 O O . ASP A 1 108 ? 24.822 -1.515 7.922 1.00 6.69 108 ASP A O 1
ATOM 839 N N . ALA A 1 109 ? 24.792 -3.741 8.271 1.00 5.40 109 ALA A N 1
ATOM 840 C CA . ALA A 1 109 ? 24.371 -4.078 6.917 1.00 6.21 109 ALA A CA 1
ATOM 841 C C . ALA A 1 109 ? 23.046 -3.433 6.535 1.00 5.52 109 ALA A C 1
ATOM 842 O O . ALA A 1 109 ? 22.891 -2.932 5.421 1.00 6.87 109 ALA A O 1
ATOM 844 N N . PHE A 1 110 ? 22.087 -3.445 7.455 1.00 6.49 110 PHE A N 1
ATOM 845 C CA . PHE A 1 110 ? 20.789 -2.848 7.173 1.00 5.07 110 PHE A CA 1
ATOM 846 C C . PHE A 1 110 ? 20.968 -1.380 6.800 1.00 6.18 110 PHE A C 1
ATOM 847 O O . PHE A 1 110 ? 20.368 -0.892 5.841 1.00 4.60 110 PHE A O 1
ATOM 855 N N . THR A 1 111 ? 21.794 -0.682 7.572 1.00 4.30 111 THR A N 1
ATOM 856 C CA . THR A 1 111 ? 22.048 0.731 7.336 1.00 4.78 111 THR A CA 1
ATOM 857 C C . THR A 1 111 ? 22.813 0.936 6.034 1.00 5.24 111 THR A C 1
ATOM 858 O O . THR A 1 111 ? 22.494 1.836 5.258 1.00 5.22 111 THR A O 1
ATOM 862 N N . ARG A 1 112 ? 23.814 0.096 5.788 1.00 4.92 112 ARG A N 1
ATOM 863 C CA . ARG A 1 112 ? 24.587 0.198 4.553 1.00 5.29 112 ARG A CA 1
ATOM 864 C C . ARG A 1 112 ? 23.682 -0.032 3.348 1.00 5.09 112 ARG A C 1
ATOM 865 O O . ARG A 1 112 ? 23.836 0.617 2.309 1.00 5.01 112 ARG A O 1
ATOM 873 N N . ASN A 1 113 ? 22.735 -0.956 3.485 1.00 5.97 113 ASN A N 1
ATOM 874 C CA . ASN A 1 113 ? 21.807 -1.242 2.401 1.00 5.11 113 ASN A CA 1
ATOM 875 C C . ASN A 1 113 ? 20.887 -0.050 2.153 1.00 6.80 113 ASN A C 1
ATOM 876 O O . ASN A 1 113 ? 20.625 0.310 1.007 1.00 6.84 113 ASN A O 1
ATOM 881 N N . PHE A 1 114 ? 20.405 0.569 3.228 1.00 5.87 114 PHE A N 1
ATOM 882 C CA . PHE A 1 114 ? 19.528 1.723 3.096 1.00 5.56 114 PHE A CA 1
ATOM 883 C C . PHE A 1 114 ? 20.270 2.851 2.394 1.00 5.71 114 PHE A C 1
ATOM 884 O O . PHE A 1 114 ? 19.738 3.483 1.483 1.00 5.38 114 PHE A O 1
ATOM 892 N N . LEU A 1 115 ? 21.501 3.107 2.824 1.00 4.16 115 LEU A N 1
ATOM 893 C CA . LEU A 1 115 ? 22.280 4.174 2.215 1.00 5.64 115 LEU A CA 1
ATOM 894 C C . LEU A 1 115 ? 22.447 3.919 0.723 1.00 5.78 115 LEU A C 1
ATOM 895 O O . LEU A 1 115 ? 22.353 4.844 -0.081 1.00 5.23 115 LEU A O 1
ATOM 900 N N . ARG A 1 116 ? 22.676 2.663 0.347 1.00 4.35 116 ARG A N 1
ATOM 901 C CA . ARG A 1 116 ? 22.831 2.339 -1.067 1.00 4.25 116 ARG A CA 1
ATOM 902 C C . ARG A 1 116 ? 21.530 2.652 -1.799 1.00 5.20 116 ARG A C 1
ATOM 903 O O . ARG A 1 116 ? 21.538 3.196 -2.903 1.00 6.19 116 ARG A O 1
ATOM 911 N N . LYS A 1 117 ? 20.408 2.310 -1.177 1.00 5.01 117 LYS A N 1
ATOM 912 C CA . LYS A 1 117 ? 19.108 2.556 -1.788 1.00 6.89 117 LYS A CA 1
ATOM 913 C C . LYS A 1 117 ? 18.812 4.040 -2.012 1.00 6.29 117 LYS A C 1
ATOM 914 O O . LYS A 1 117 ? 18.073 4.392 -2.934 1.00 7.36 117 LYS A O 1
ATOM 920 N N . ILE A 1 118 ? 19.374 4.911 -1.177 1.00 6.62 118 ILE A N 1
ATOM 921 C CA . ILE A 1 118 ? 19.146 6.343 -1.351 1.00 6.31 118 ILE A CA 1
ATOM 922 C C . ILE A 1 118 ? 20.282 6.998 -2.133 1.00 7.63 118 ILE A C 1
ATOM 923 O O . ILE A 1 118 ? 20.428 8.221 -2.130 1.00 8.05 118 ILE A O 1
ATOM 928 N N . GLY A 1 119 ? 21.085 6.165 -2.795 1.00 6.35 119 GLY A N 1
ATOM 929 C CA . GLY A 1 119 ? 22.173 6.656 -3.625 1.00 7.95 119 GLY A CA 1
ATOM 930 C C . GLY A 1 119 ? 23.453 7.105 -2.952 1.00 7.53 119 GLY A C 1
ATOM 931 O O . GLY A 1 119 ? 24.293 7.740 -3.586 1.00 8.71 119 GLY A O 1
ATOM 932 N N . VAL A 1 120 ? 23.617 6.778 -1.676 1.00 6.82 120 VAL A N 1
ATOM 933 C CA . VAL A 1 120 ? 24.817 7.176 -0.956 1.00 7.24 120 VAL A CA 1
ATOM 934 C C . VAL A 1 120 ? 25.897 6.106 -1.023 1.00 6.80 120 VAL A C 1
ATOM 935 O O . VAL A 1 120 ? 25.634 4.935 -0.758 1.00 7.54 120 VAL A O 1
ATOM 939 N N . LYS A 1 121 ? 27.109 6.518 -1.382 1.00 7.41 121 LYS A N 1
ATOM 940 C CA . LYS A 1 121 ? 28.238 5.599 -1.441 1.00 6.61 121 LYS A CA 1
ATOM 941 C C . LYS A 1 121 ? 28.898 5.604 -0.062 1.00 5.83 121 LYS A C 1
ATOM 942 O O . LYS A 1 121 ? 29.433 6.626 0.372 1.00 6.90 121 LYS A O 1
ATOM 948 N N . VAL A 1 122 ? 28.851 4.471 0.633 1.00 5.08 122 VAL A N 1
ATOM 949 C CA . VAL A 1 122 ? 29.462 4.390 1.955 1.00 5.35 122 VAL A CA 1
ATOM 950 C C . VAL A 1 122 ? 30.977 4.371 1.802 1.00 6.11 122 VAL A C 1
ATOM 951 O O . VAL A 1 122 ? 31.519 3.608 1.001 1.00 7.86 122 VAL A O 1
ATOM 955 N N . ASN A 1 123 ? 31.656 5.220 2.567 1.00 6.42 123 ASN A N 1
ATOM 956 C CA . ASN A 1 123 ? 33.109 5.309 2.508 1.00 5.64 123 ASN A CA 1
ATOM 957 C C . ASN A 1 123 ? 33.809 4.069 3.055 1.00 7.37 123 ASN A C 1
ATOM 958 O O . ASN A 1 123 ? 33.237 3.302 3.824 1.00 7.47 123 ASN A O 1
ATOM 963 N N . PRO A 1 124 ? 35.071 3.855 2.652 1.00 8.90 124 PRO A N 1
ATOM 964 C CA . PRO A 1 124 ? 35.814 2.691 3.134 1.00 9.13 124 PRO A CA 1
ATOM 965 C C . PRO A 1 124 ? 36.156 2.808 4.618 1.00 8.85 124 PRO A C 1
ATOM 966 O O . PRO A 1 124 ? 36.010 3.876 5.218 1.00 7.61 124 PRO A O 1
ATOM 970 N N . PRO A 1 125 ? 36.607 1.704 5.233 1.00 9.27 125 PRO A N 1
ATOM 971 C CA . PRO A 1 125 ? 36.969 1.686 6.652 1.00 8.94 125 PRO A CA 1
ATOM 972 C C . PRO A 1 125 ? 37.959 2.791 7.000 1.00 8.25 125 PRO A C 1
ATOM 973 O O . PRO A 1 125 ? 38.866 3.091 6.227 1.00 8.33 125 PRO A O 1
ATOM 977 N N . VAL A 1 126 ? 37.790 3.381 8.179 1.00 9.52 126 VAL A N 1
ATOM 978 C CA . VAL A 1 126 ? 38.661 4.464 8.611 1.00 9.41 126 VAL A CA 1
ATOM 979 C C . VAL A 1 126 ? 40.039 3.978 9.044 1.00 10.66 126 VAL A C 1
ATOM 980 O O . VAL A 1 126 ? 40.906 4.845 9.281 1.00 11.54 126 VAL A O 1
#

InterPro domains:
  IPR002048 EF-hand domain [PS50222] (558-593)
  IPR006602 DM10 domain [PF06565] (69-174)
  IPR006602 DM10 domain [PF06565] (219-308)
  IPR006602 DM10 domain [PF06565] (317-360)
  IPR006602 DM10 domain [PF06565] (419-530)
  IPR006602 DM10 domain [PS51336] (75-182)
  IPR006602 DM10 domain [PS51336] (226-368)
  IPR006602 DM10 domain [PS51336] (431-538)
  IPR006602 DM10 domain [SM00676] (75-182)
  IPR006602 DM10 domain [SM00676] (226-368)
  IPR006602 DM10 domain [SM00676] (431-538)
  IPR011992 EF-hand domain pair [SSF47473] (559-698)
  IPR040193 EF-hand domain-containing protein EFHC1/EFHC2/EFHB [PTHR12086] (3-565)

Sequence (116 aa):
SGWVAFDKQVLSFDAYLEEEVLDKSQTNYRIRYYKIYFYPEDDTIQVNEPELLQGTSIRRHRITLPPPDEDQFYTVYHFNVGTEVVFYGRTFKIYDCDAFTRNFLRKIGVKVNPPV

GO terms:
  GO:0005879 axonemal microtubule (C, IDA)
  GO:0005515 protein binding (F, IPI)
  GO:0036064 ciliary basal body (C, IDA)

Secondary structure (DSSP, 8-state):
-------SPPEEEEEEEEEEEEETTEEEEEEEEEEEEEETTTTEEEEE------SSEEEEE--BPSTT-TTSB--GGG--TT-EEEETTEEEEEEEE-HHHHHHHHHTT--PPPP-

Organism: Homo sapiens (NCBI:txid9606)

B-factor: mean 11.26, std 8.0, range [2.08, 53.31]

CATH classification: 2.30.29.170

Foldseek 3Di:
DPDDDPPFDKWKFKWKAWPWDDDPPDIDTDIFIKIWIATRVQRWIKIAGVPVDPDGIDDTGFFAADPPGRVDTDGLLQDAAQHWGAGPRGIIHTFGTDPVNCVVCVVVPHDHDDGD

Solvent-accessible surface area: 8306 Å² total; per-residue (Å²): 155,72,232,124,66,157,104,109,96,41,0,11,0,29,0,59,18,52,66,116,90,125,72,182,115,110,74,78,140,118,73,15,120,12,58,0,70,0,34,36,116,64,37,14,0,58,1,55,22,94,181,218,162,156,49,48,77,28,178,94,35,84,7,55,17,44,96,129,60,104,127,92,83,11,41,18,145,69,2,19,1,50,44,104,0,40,1,162,62,166,52,7,53,3,77,54,4,70,69,102,0,86,63,48,0,145,154,48,70,30,178,35,58,103,126,123